Protein AF-A0A382YMZ3-F1 (afdb_monomer_lite)

Foldseek 3Di:
DPDLCPPDDLVNLLVQLVVLVVDPCPPVDRPDDDDPLALVNLLNQLLSLLVQLVVLVVQLPDPPDDPVSNVVSVVSNVVSVVSNVVSLVSNLVNVVVSCVPPDDDPPDDDDPDGPSVVSSVSSNVSVCCVPPVD

Radius of gyration: 17.06 Å; chains: 1; bounding box: 47×30×45 Å

InterPro domains:
  IPR025350 Protein of unknown function DUF4254 [PF14063] (41-132)

pLDDT: mean 95.49, std 4.99, range [65.06, 98.81]

Structure (mmCIF, N/CA/C/O backbone):
data_AF-A0A382YMZ3-F1
#
_entry.id   AF-A0A382YMZ3-F1
#
loop_
_atom_site.group_PDB
_atom_site.id
_atom_site.type_symbol
_atom_site.label_atom_id
_atom_site.label_alt_id
_atom_site.label_comp_id
_atom_site.label_asym_id
_atom_site.label_entity_id
_atom_site.label_seq_id
_atom_site.pdbx_PDB_ins_code
_atom_site.Cartn_x
_atom_site.Cartn_y
_atom_site.Cartn_z
_atom_site.occupancy
_atom_site.B_iso_or_equiv
_atom_site.auth_seq_id
_atom_site.auth_comp_id
_atom_site.auth_asym_id
_atom_site.auth_atom_id
_atom_site.pdbx_PDB_model_num
ATOM 1 N N . MET A 1 1 ? -25.518 6.917 16.857 1.00 65.06 1 MET A N 1
ATOM 2 C CA . MET A 1 1 ? -24.078 6.639 17.000 1.00 65.06 1 MET A CA 1
ATOM 3 C C . MET A 1 1 ? -23.412 7.394 15.872 1.00 65.06 1 MET A C 1
ATOM 5 O O . MET A 1 1 ? -23.912 7.294 14.759 1.00 65.06 1 MET A O 1
ATOM 9 N N . GLU A 1 2 ? -22.440 8.248 16.170 1.00 79.94 2 GLU A N 1
ATOM 10 C CA . GLU A 1 2 ? -21.684 8.943 15.125 1.00 79.94 2 GLU A CA 1
ATOM 11 C C . GLU A 1 2 ? -20.921 7.892 14.311 1.00 79.94 2 GLU A C 1
ATOM 13 O O . GLU A 1 2 ? -20.386 6.943 14.888 1.00 79.94 2 GLU A O 1
ATOM 18 N N . ASP A 1 3 ? -20.962 7.995 12.984 1.00 87.25 3 ASP A N 1
ATOM 19 C CA . ASP A 1 3 ? -20.250 7.067 12.111 1.00 87.25 3 ASP A CA 1
ATOM 20 C C . ASP A 1 3 ? -18.750 7.366 12.194 1.00 87.25 3 ASP A C 1
ATOM 22 O O . ASP A 1 3 ? -18.259 8.297 11.565 1.00 87.25 3 ASP A O 1
ATOM 26 N N . ILE A 1 4 ? -18.021 6.584 12.991 1.00 91.31 4 ILE A N 1
ATOM 27 C CA . ILE A 1 4 ? -16.573 6.738 13.207 1.00 91.31 4 ILE A CA 1
ATOM 28 C C . ILE A 1 4 ? -15.725 6.378 11.969 1.00 91.31 4 ILE A C 1
ATOM 30 O O . ILE A 1 4 ? -14.502 6.549 11.991 1.00 91.31 4 ILE A O 1
ATOM 34 N N . PHE A 1 5 ? -16.355 5.888 10.895 1.00 93.31 5 PHE A N 1
ATOM 35 C CA . PHE A 1 5 ? -15.721 5.524 9.626 1.00 93.31 5 PHE A CA 1
ATOM 36 C C . PHE A 1 5 ? -16.285 6.307 8.431 1.00 93.31 5 PHE A C 1
ATOM 38 O O . PHE A 1 5 ? -16.045 5.929 7.286 1.00 93.31 5 PHE A O 1
ATOM 45 N N . TYR A 1 6 ? -16.967 7.434 8.669 1.00 92.44 6 TYR A N 1
ATOM 46 C CA . TYR A 1 6 ? -17.570 8.252 7.610 1.00 92.44 6 TYR A CA 1
ATOM 47 C C . TYR A 1 6 ? -16.588 8.657 6.498 1.00 92.44 6 TYR A C 1
ATOM 49 O O . TYR A 1 6 ? -17.010 8.948 5.381 1.00 92.44 6 TYR A O 1
ATOM 57 N N . ASP A 1 7 ? -15.289 8.738 6.789 1.00 93.12 7 ASP A N 1
ATOM 58 C CA . ASP A 1 7 ? -14.212 9.144 5.887 1.00 93.12 7 ASP A CA 1
ATOM 59 C C . ASP A 1 7 ? -13.524 7.975 5.173 1.00 93.12 7 ASP A C 1
ATOM 61 O O . ASP A 1 7 ? -12.718 8.245 4.288 1.00 93.12 7 ASP A O 1
ATOM 65 N N . ILE A 1 8 ? -13.830 6.719 5.507 1.00 93.81 8 ILE A N 1
ATOM 66 C CA . ILE A 1 8 ? -13.182 5.537 4.933 1.00 93.81 8 ILE A CA 1
ATOM 67 C C . ILE A 1 8 ? -14.208 4.478 4.520 1.00 93.81 8 ILE A C 1
ATOM 69 O O . ILE A 1 8 ? -14.776 3.755 5.332 1.00 93.81 8 ILE A O 1
ATOM 73 N N . ASP A 1 9 ? -14.406 4.346 3.211 1.00 93.44 9 ASP A N 1
ATOM 74 C CA . ASP A 1 9 ? -15.229 3.294 2.625 1.00 93.44 9 ASP A CA 1
ATOM 75 C C . ASP A 1 9 ? -14.648 2.825 1.286 1.00 93.44 9 ASP A C 1
ATOM 77 O O . ASP A 1 9 ? -13.795 3.483 0.681 1.00 93.44 9 ASP A O 1
ATOM 81 N N . LYS A 1 10 ? -15.119 1.666 0.813 1.00 93.12 10 LYS A N 1
ATOM 82 C CA . LYS A 1 10 ? -14.597 1.017 -0.397 1.00 93.12 10 LYS A CA 1
ATOM 83 C C . LYS A 1 10 ? -14.639 1.912 -1.643 1.00 93.12 10 LYS A C 1
ATOM 85 O O . LYS A 1 10 ? -13.751 1.789 -2.485 1.00 93.12 10 LYS A O 1
ATOM 90 N N . ASN A 1 11 ? -15.644 2.782 -1.781 1.00 95.88 11 ASN A N 1
ATOM 91 C CA . ASN A 1 11 ? -15.795 3.633 -2.956 1.00 95.88 11 ASN A CA 1
ATOM 92 C C . ASN A 1 11 ? -14.746 4.740 -2.916 1.00 95.88 11 ASN A C 1
ATOM 94 O O . ASN A 1 11 ? -14.008 4.883 -3.880 1.00 95.88 11 ASN A O 1
ATOM 98 N N . LYS A 1 12 ? -14.586 5.428 -1.778 1.00 96.94 12 LYS A N 1
ATOM 99 C CA . LYS A 1 12 ? -13.562 6.477 -1.617 1.00 96.94 12 LYS A CA 1
ATOM 100 C C . LYS A 1 12 ? -12.151 5.961 -1.862 1.00 96.94 12 LYS A C 1
ATOM 102 O O . LYS A 1 12 ? -11.354 6.636 -2.502 1.00 96.94 12 LYS A O 1
ATOM 107 N N . ILE A 1 13 ? -11.845 4.766 -1.357 1.00 97.81 13 ILE A N 1
ATOM 108 C CA . ILE A 1 13 ? -10.534 4.135 -1.552 1.00 97.81 13 ILE A 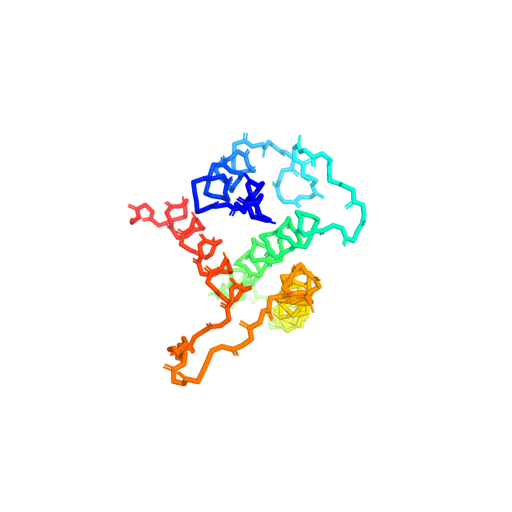CA 1
ATOM 109 C C . ILE A 1 13 ? -10.314 3.815 -3.033 1.00 97.81 13 ILE A C 1
ATOM 111 O O . ILE A 1 13 ? -9.273 4.155 -3.588 1.00 97.81 13 ILE A O 1
ATOM 115 N N . SER A 1 14 ? -11.308 3.211 -3.688 1.00 97.06 14 SER A N 1
ATOM 116 C CA . SER A 1 14 ? -11.211 2.862 -5.111 1.00 97.06 14 SER A CA 1
ATOM 117 C C . SER A 1 14 ? -11.112 4.111 -5.997 1.00 97.06 14 SER A C 1
ATOM 119 O O . SER A 1 14 ? -10.265 4.171 -6.880 1.00 97.06 14 SER A O 1
ATOM 121 N N . GLU A 1 15 ? -11.914 5.141 -5.717 1.00 96.94 15 GLU A N 1
ATOM 122 C CA . GLU A 1 15 ? -11.870 6.438 -6.402 1.00 96.94 15 GLU A CA 1
ATOM 123 C C . GLU A 1 15 ? -10.517 7.133 -6.224 1.00 96.94 15 GLU A C 1
ATOM 125 O O . GLU A 1 15 ? -10.000 7.727 -7.171 1.00 96.94 15 GLU A O 1
ATOM 130 N N . TYR A 1 16 ? -9.924 7.047 -5.030 1.00 97.81 16 TYR A N 1
ATOM 131 C CA . TYR A 1 16 ? -8.591 7.575 -4.774 1.00 97.81 16 TYR A CA 1
ATOM 132 C C . TYR A 1 16 ? -7.520 6.832 -5.585 1.00 97.81 16 TYR A C 1
ATOM 134 O O . TYR A 1 16 ? -6.712 7.490 -6.237 1.00 97.81 16 TYR A O 1
ATOM 142 N N . HIS A 1 17 ? -7.544 5.495 -5.626 1.00 97.94 17 HIS A N 1
ATOM 143 C CA . HIS A 1 17 ? -6.623 4.717 -6.467 1.00 97.94 17 HIS A CA 1
ATOM 144 C C . HIS A 1 17 ? -6.771 5.080 -7.957 1.00 97.94 17 HIS A C 1
ATOM 146 O O . HIS A 1 17 ? -5.785 5.369 -8.635 1.00 97.94 17 HIS A O 1
ATOM 152 N N . ASP A 1 18 ? -8.005 5.186 -8.457 1.00 96.94 18 ASP A N 1
ATOM 153 C CA . ASP A 1 18 ? -8.274 5.621 -9.832 1.00 96.94 18 ASP A CA 1
ATOM 154 C C . ASP A 1 18 ? -7.771 7.044 -10.104 1.00 96.94 18 ASP A C 1
ATOM 156 O O . ASP A 1 18 ? -7.312 7.358 -11.207 1.00 96.94 18 ASP A O 1
ATOM 160 N N . TYR A 1 19 ? -7.877 7.935 -9.117 1.00 97.00 19 TYR A N 1
ATOM 161 C CA . TYR A 1 19 ? -7.374 9.299 -9.220 1.00 97.00 19 TYR A CA 1
ATOM 162 C C . TYR A 1 19 ? -5.843 9.341 -9.242 1.00 97.00 19 TYR A C 1
ATOM 164 O O . TYR A 1 19 ? -5.267 10.064 -10.057 1.00 97.00 19 TYR A O 1
ATOM 172 N N . CYS A 1 20 ? -5.185 8.519 -8.422 1.00 97.81 20 CYS A N 1
ATOM 173 C CA . CYS A 1 20 ? -3.741 8.313 -8.457 1.00 97.81 20 CYS A CA 1
ATOM 174 C C . CYS A 1 20 ? -3.274 7.857 -9.842 1.00 97.81 20 CYS A C 1
ATOM 176 O O . CYS A 1 20 ? -2.412 8.505 -10.429 1.00 97.81 20 CYS A O 1
ATOM 178 N N . HIS A 1 21 ? -3.908 6.838 -10.424 1.00 96.38 21 HIS A N 1
ATOM 179 C CA . HIS A 1 21 ? -3.555 6.327 -11.754 1.00 96.38 21 HIS A CA 1
ATOM 180 C C . HIS A 1 21 ? -3.758 7.338 -12.897 1.00 96.38 21 HIS A C 1
ATOM 182 O O . HIS A 1 21 ? -3.114 7.231 -13.939 1.00 96.38 21 HIS A O 1
ATOM 188 N N . LYS A 1 22 ? -4.630 8.338 -12.722 1.00 96.12 22 LYS A N 1
ATOM 189 C CA . LYS A 1 22 ? -4.819 9.440 -13.687 1.00 96.12 22 LYS A CA 1
ATOM 190 C C . LYS A 1 22 ? -3.789 10.560 -13.529 1.00 96.12 22 LYS A C 1
ATOM 192 O O . LYS A 1 22 ? -3.688 11.414 -14.411 1.00 96.12 22 LYS A O 1
ATOM 197 N N . SER A 1 23 ? -3.058 10.596 -12.418 1.00 96.69 23 SER A N 1
ATOM 198 C CA . SER A 1 23 ? -2.057 11.623 -12.150 1.00 96.69 23 SER A CA 1
ATOM 199 C C . SER A 1 23 ? -0.733 11.294 -12.830 1.00 96.69 23 SER A C 1
ATOM 201 O O . SER A 1 23 ? -0.169 10.223 -12.634 1.00 96.69 23 SER A O 1
ATOM 203 N N . SER A 1 24 ? -0.159 12.261 -13.546 1.00 94.75 24 SER A N 1
ATOM 204 C CA . SER A 1 24 ? 1.166 12.112 -14.161 1.00 94.75 24 SER A CA 1
ATOM 205 C C . SER A 1 24 ? 2.318 12.083 -13.151 1.00 94.75 24 SER A C 1
ATOM 207 O O . SER A 1 24 ? 3.445 11.797 -13.534 1.00 94.75 24 SER A O 1
ATOM 209 N N . SER A 1 25 ? 2.070 12.454 -11.890 1.00 93.56 25 SER A N 1
ATOM 210 C CA . SER A 1 25 ? 3.081 12.436 -10.825 1.00 93.56 25 SER A CA 1
ATOM 211 C C . SER A 1 25 ? 3.074 11.148 -10.007 1.00 93.56 25 SER A C 1
ATOM 213 O O . SER A 1 25 ? 3.919 10.988 -9.130 1.00 93.56 25 SER A O 1
ATOM 215 N N . TRP A 1 26 ? 2.104 10.261 -10.225 1.00 96.38 26 TRP A N 1
ATOM 216 C CA . TRP A 1 26 ? 2.012 8.997 -9.505 1.00 96.38 26 TRP A CA 1
ATOM 217 C C . TRP A 1 26 ? 2.953 7.950 -10.132 1.00 96.38 26 TRP A C 1
ATOM 219 O O . TRP A 1 26 ? 3.070 7.927 -11.356 1.00 96.38 26 TRP A O 1
ATOM 229 N N . PRO A 1 27 ? 3.628 7.084 -9.346 1.00 95.12 27 PRO A N 1
ATOM 230 C CA . PRO A 1 27 ? 3.573 6.948 -7.888 1.00 95.12 27 PRO A CA 1
ATOM 231 C C . PRO A 1 27 ? 4.568 7.823 -7.116 1.00 95.12 27 PRO A C 1
ATOM 233 O O . PRO A 1 27 ? 4.627 7.712 -5.899 1.00 95.12 27 PRO A O 1
ATOM 236 N N . GLU A 1 28 ? 5.358 8.693 -7.749 1.00 93.75 28 GLU A N 1
ATOM 237 C CA . GLU A 1 28 ? 6.363 9.510 -7.039 1.00 93.75 28 GLU A CA 1
ATOM 238 C C . GLU A 1 28 ? 5.737 10.481 -6.027 1.00 93.75 28 GLU A C 1
ATOM 240 O O . GLU A 1 28 ? 6.257 10.675 -4.925 1.00 93.75 28 GLU A O 1
ATOM 245 N N . LYS A 1 29 ? 4.599 11.078 -6.390 1.00 92.75 29 LYS A N 1
ATOM 246 C CA . LYS A 1 29 ? 3.866 12.031 -5.565 1.00 92.75 29 LYS A CA 1
ATOM 247 C C . LYS A 1 29 ? 2.360 11.848 -5.713 1.00 92.75 29 LYS A C 1
ATOM 249 O O . LYS A 1 29 ? 1.819 11.897 -6.821 1.00 92.75 29 LYS A O 1
ATOM 254 N N . SER A 1 30 ? 1.697 11.734 -4.566 1.00 93.62 30 SER A N 1
ATOM 255 C CA . SER A 1 30 ? 0.241 11.697 -4.450 1.00 93.62 30 SER A CA 1
ATOM 256 C C . SER A 1 30 ? -0.416 12.972 -4.991 1.00 93.62 30 SER A C 1
ATOM 258 O O . SER A 1 30 ? 0.091 14.077 -4.756 1.00 93.62 30 SER A O 1
ATOM 260 N N . PRO A 1 31 ? -1.547 12.854 -5.710 1.00 92.25 31 PRO A N 1
ATOM 261 C CA . PRO A 1 31 ? -2.280 14.007 -6.224 1.00 92.25 31 PRO A CA 1
ATOM 262 C C . PRO A 1 31 ? -3.057 14.764 -5.131 1.00 92.25 31 PRO A C 1
ATOM 264 O O . PRO A 1 31 ? -3.563 15.857 -5.389 1.00 92.25 31 PRO A O 1
ATOM 267 N N . ILE A 1 32 ? -3.154 14.205 -3.919 1.00 93.06 32 ILE A N 1
ATOM 268 C CA . ILE A 1 32 ? -3.800 14.813 -2.751 1.00 93.06 32 ILE A CA 1
ATOM 269 C C . ILE A 1 32 ? -2.817 14.760 -1.582 1.00 93.06 32 ILE A C 1
ATOM 271 O O . ILE A 1 32 ? -2.109 13.780 -1.403 1.00 93.06 32 ILE A O 1
ATOM 275 N N . SER A 1 33 ? -2.762 15.819 -0.774 1.00 92.38 33 SER A N 1
ATOM 276 C CA . SER A 1 33 ? -1.979 15.795 0.463 1.00 92.38 33 SER A CA 1
ATOM 277 C C . SER A 1 33 ? -2.837 15.268 1.605 1.00 92.38 33 SER A C 1
ATOM 279 O O . SER A 1 33 ? -3.876 15.853 1.918 1.00 92.38 33 SER A O 1
ATOM 281 N N . HIS A 1 34 ? -2.368 14.223 2.277 1.00 95.25 34 HIS A N 1
ATOM 282 C CA . HIS A 1 34 ? -2.950 13.751 3.530 1.00 95.25 34 HIS A CA 1
ATOM 283 C C . HIS A 1 34 ? -2.125 14.225 4.727 1.00 95.25 34 HIS A C 1
ATOM 285 O O . HIS A 1 34 ? -0.928 14.485 4.610 1.00 95.25 34 HIS A O 1
ATOM 291 N N . ALA A 1 35 ? -2.775 14.370 5.884 1.00 96.75 35 ALA A N 1
ATOM 292 C CA . ALA A 1 35 ? -2.067 14.673 7.121 1.00 96.75 35 ALA A CA 1
ATOM 293 C C . ALA A 1 35 ? -1.128 13.510 7.469 1.00 96.75 35 ALA A C 1
ATOM 295 O O . ALA A 1 35 ? -1.526 12.345 7.381 1.00 96.75 35 ALA A O 1
ATOM 296 N N . GLU A 1 36 ? 0.101 13.827 7.865 1.00 96.06 36 GLU A N 1
ATOM 297 C CA . GLU A 1 36 ? 1.105 12.831 8.241 1.00 96.06 36 GLU A CA 1
ATOM 298 C C . GLU A 1 36 ? 0.568 11.897 9.338 1.00 96.06 36 GLU A C 1
ATOM 300 O O . GLU A 1 36 ? -0.140 12.333 10.248 1.00 96.06 36 GLU A O 1
ATOM 305 N N . ASN A 1 37 ? 0.861 10.598 9.223 1.00 96.44 37 ASN A N 1
ATOM 306 C CA . ASN A 1 37 ? 0.376 9.534 10.115 1.00 96.44 37 ASN A CA 1
ATOM 307 C C . ASN A 1 37 ? -1.155 9.368 10.222 1.00 96.44 37 ASN A C 1
ATOM 309 O O . ASN A 1 37 ? -1.625 8.573 11.042 1.00 96.44 37 ASN A O 1
ATOM 313 N N . SER A 1 38 ? -1.951 10.062 9.402 1.00 97.56 38 SER A N 1
ATOM 314 C CA . SER A 1 38 ? -3.384 9.770 9.277 1.00 97.56 38 SER A CA 1
ATOM 315 C C . SER A 1 38 ? -3.623 8.414 8.602 1.00 97.56 38 SER A C 1
ATOM 317 O O . SER A 1 38 ? -2.747 7.873 7.931 1.00 97.56 38 SER A O 1
ATOM 319 N N . ILE A 1 39 ? -4.838 7.872 8.723 1.00 98.06 39 ILE A N 1
ATOM 320 C CA . ILE A 1 39 ? -5.202 6.636 8.014 1.00 98.06 39 ILE A CA 1
ATOM 321 C C . ILE A 1 39 ? -5.021 6.779 6.496 1.00 98.06 39 ILE A C 1
ATOM 323 O O . ILE A 1 39 ? -4.459 5.899 5.859 1.00 98.06 39 ILE A O 1
ATOM 327 N N . TRP A 1 40 ? -5.404 7.927 5.930 1.00 98.06 40 TRP A N 1
ATOM 328 C CA . TRP A 1 40 ? -5.282 8.200 4.500 1.00 98.06 40 TRP A CA 1
ATOM 329 C C . TRP A 1 40 ? -3.832 8.340 4.041 1.00 98.06 40 TRP A C 1
ATOM 331 O O . TRP A 1 40 ? -3.509 7.925 2.934 1.00 98.06 40 TRP A O 1
ATOM 341 N N . TYR A 1 41 ? -2.944 8.836 4.905 1.00 98.12 41 TYR A N 1
ATOM 342 C CA . TYR A 1 41 ? -1.507 8.796 4.642 1.00 98.12 41 TYR A CA 1
ATOM 343 C C . TYR A 1 41 ? -1.009 7.352 4.490 1.00 98.12 41 TYR A C 1
ATOM 345 O O . TYR A 1 41 ? -0.271 7.052 3.558 1.00 98.12 41 TYR A O 1
ATOM 353 N N . TRP A 1 42 ? -1.449 6.432 5.350 1.00 98.62 42 TRP A N 1
ATOM 354 C CA . TRP A 1 42 ? -1.034 5.031 5.250 1.00 98.62 42 TRP A CA 1
ATOM 355 C C . TRP A 1 42 ? -1.697 4.274 4.093 1.00 98.62 42 TRP A C 1
ATOM 357 O O . TRP A 1 42 ? -1.044 3.430 3.485 1.00 98.62 42 TRP A O 1
ATOM 367 N N . ILE A 1 43 ? -2.935 4.616 3.721 1.00 98.62 43 ILE A N 1
ATOM 368 C CA . ILE A 1 43 ? -3.585 4.107 2.497 1.00 98.62 43 ILE A CA 1
ATOM 369 C C . ILE A 1 43 ? -2.810 4.561 1.254 1.00 98.62 43 ILE A C 1
ATOM 371 O O . ILE A 1 43 ? -2.496 3.740 0.394 1.00 98.62 43 ILE A O 1
ATOM 375 N N . GLU A 1 44 ? -2.433 5.843 1.187 1.00 98.44 44 GLU A N 1
ATOM 376 C CA . GLU A 1 44 ? -1.561 6.375 0.135 1.00 98.44 44 GLU A CA 1
ATOM 377 C C . GLU A 1 44 ? -0.251 5.586 0.056 1.00 98.44 44 GLU A C 1
ATOM 379 O O . GLU A 1 44 ? 0.133 5.137 -1.023 1.00 98.44 44 GLU A O 1
ATOM 384 N N . LYS A 1 45 ? 0.426 5.383 1.193 1.00 98.62 45 LYS A N 1
ATOM 385 C CA . LYS A 1 45 ? 1.689 4.638 1.243 1.00 98.62 45 LYS A CA 1
ATOM 386 C C . LYS A 1 45 ? 1.530 3.187 0.815 1.00 98.62 45 LYS A C 1
ATOM 388 O O . LYS A 1 45 ? 2.315 2.722 -0.007 1.00 98.62 45 LYS A O 1
ATOM 393 N N . ASN A 1 46 ? 0.494 2.498 1.283 1.00 98.81 46 ASN A N 1
ATOM 394 C CA . ASN A 1 46 ? 0.195 1.141 0.840 1.00 98.81 46 ASN A CA 1
ATOM 395 C C . ASN A 1 46 ? 0.016 1.069 -0.687 1.00 98.81 46 ASN A C 1
ATOM 397 O O . ASN A 1 46 ? 0.602 0.199 -1.335 1.00 98.81 46 ASN A O 1
ATOM 401 N N . HIS A 1 47 ? -0.748 1.994 -1.273 1.00 98.69 47 HIS A N 1
ATOM 402 C CA . HIS A 1 47 ? -0.967 2.013 -2.716 1.00 98.69 47 HIS A CA 1
ATOM 403 C C . HIS A 1 47 ? 0.315 2.366 -3.489 1.00 98.69 47 HIS A C 1
ATOM 405 O O . HIS A 1 47 ? 0.649 1.704 -4.472 1.00 98.69 47 HIS A O 1
ATOM 411 N N . GLN A 1 48 ? 1.091 3.339 -3.002 1.00 98.56 48 GLN A N 1
ATOM 412 C CA . GLN A 1 48 ? 2.388 3.729 -3.564 1.00 98.56 48 GLN A CA 1
ATOM 413 C C . GLN A 1 48 ? 3.367 2.546 -3.593 1.00 98.56 48 GLN A C 1
ATOM 415 O O . GLN A 1 48 ? 3.956 2.260 -4.638 1.00 98.56 48 GLN A O 1
ATOM 420 N N . TYR A 1 49 ? 3.510 1.820 -2.479 1.00 98.75 49 TYR A N 1
ATOM 421 C CA . TYR A 1 49 ? 4.406 0.665 -2.400 1.00 98.75 49 TYR A CA 1
ATOM 422 C C . TYR A 1 49 ? 3.930 -0.504 -3.255 1.00 98.75 49 TYR A C 1
ATOM 424 O O . TYR A 1 49 ? 4.765 -1.192 -3.831 1.00 98.75 49 TYR A O 1
ATOM 432 N N . ASN A 1 50 ? 2.618 -0.706 -3.403 1.00 98.75 50 ASN A N 1
ATOM 433 C CA . ASN A 1 50 ? 2.084 -1.688 -4.346 1.00 98.75 50 ASN A CA 1
ATOM 434 C C . ASN A 1 50 ? 2.459 -1.352 -5.802 1.00 98.75 50 ASN A C 1
ATOM 436 O O . ASN A 1 50 ? 2.870 -2.249 -6.534 1.00 98.75 50 ASN A O 1
ATOM 440 N N . CYS A 1 51 ? 2.385 -0.079 -6.211 1.00 98.38 51 CYS A N 1
ATOM 441 C CA . CYS A 1 51 ? 2.806 0.345 -7.554 1.00 98.38 51 CYS A CA 1
ATOM 442 C C . CYS A 1 51 ? 4.305 0.085 -7.774 1.00 98.38 51 CYS A C 1
ATOM 444 O O . CYS A 1 51 ? 4.707 -0.522 -8.760 1.00 98.38 51 CYS A O 1
ATOM 446 N N . GLN A 1 52 ? 5.136 0.497 -6.813 1.00 98.50 52 GLN A N 1
ATOM 447 C CA . GLN A 1 52 ? 6.589 0.317 -6.888 1.00 98.50 52 GLN A CA 1
ATOM 448 C C . GLN A 1 52 ? 6.996 -1.159 -6.866 1.00 98.50 52 GLN A C 1
ATOM 450 O O . GLN A 1 52 ? 7.923 -1.561 -7.566 1.00 98.50 52 GLN A O 1
ATOM 455 N N . LEU A 1 53 ? 6.303 -1.973 -6.070 1.00 98.56 53 LEU A N 1
ATOM 456 C CA . LEU A 1 53 ? 6.486 -3.417 -6.044 1.00 98.56 53 LEU A C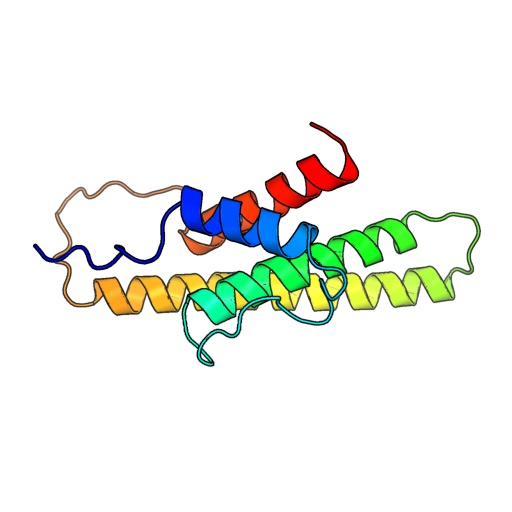A 1
ATOM 457 C C . LEU A 1 53 ? 6.162 -4.030 -7.410 1.00 98.56 53 LEU A C 1
ATOM 459 O O . LEU A 1 53 ? 6.966 -4.810 -7.913 1.00 98.56 53 LEU A O 1
ATOM 463 N N . TRP A 1 54 ? 5.034 -3.649 -8.019 1.00 97.94 54 TRP A N 1
ATOM 464 C CA . TRP A 1 54 ? 4.646 -4.116 -9.351 1.00 97.94 54 TRP A CA 1
ATOM 465 C C . TRP A 1 54 ? 5.725 -3.802 -10.396 1.00 97.94 54 TRP A C 1
ATOM 467 O O . TRP A 1 54 ? 6.168 -4.701 -11.112 1.00 97.94 54 TRP A O 1
ATOM 477 N N . ASP A 1 55 ? 6.207 -2.556 -10.431 1.00 97.38 55 ASP A N 1
ATOM 478 C CA . ASP A 1 55 ? 7.250 -2.120 -11.365 1.00 97.38 55 ASP A CA 1
ATOM 479 C C . ASP A 1 55 ? 8.554 -2.914 -11.199 1.00 97.38 55 ASP A C 1
ATOM 481 O O . ASP A 1 55 ? 9.202 -3.285 -12.181 1.00 97.38 55 ASP A O 1
ATOM 485 N N . GLU A 1 56 ? 8.979 -3.172 -9.960 1.00 98.38 56 GLU A N 1
ATOM 486 C CA . GLU A 1 56 ? 10.197 -3.944 -9.700 1.00 98.38 56 GLU A CA 1
ATOM 487 C C . GLU A 1 56 ? 10.027 -5.429 -10.034 1.00 98.38 56 GLU A C 1
ATOM 489 O O . GLU A 1 56 ? 10.970 -6.051 -10.527 1.00 98.38 56 GLU A O 1
ATOM 494 N N . GLU A 1 57 ? 8.838 -5.997 -9.826 1.00 97.88 57 GLU A N 1
ATOM 495 C CA . GLU A 1 57 ? 8.529 -7.352 -10.279 1.00 97.88 57 GLU A CA 1
ATOM 496 C C . GLU A 1 57 ? 8.546 -7.466 -11.807 1.00 97.88 57 GLU A C 1
ATOM 498 O O . GLU A 1 57 ? 9.094 -8.436 -12.332 1.00 97.88 57 GLU A O 1
ATOM 503 N N . ASP A 1 58 ? 8.010 -6.481 -12.534 1.00 96.94 58 ASP A N 1
ATOM 504 C CA . ASP A 1 58 ? 8.067 -6.457 -14.000 1.00 96.94 58 ASP A CA 1
ATOM 505 C C . ASP A 1 58 ? 9.508 -6.354 -14.510 1.00 96.94 58 ASP A C 1
ATOM 507 O O . ASP A 1 58 ? 9.893 -7.082 -15.430 1.00 96.94 58 ASP A O 1
ATOM 511 N N . LYS A 1 59 ? 10.351 -5.534 -13.868 1.00 97.94 59 LYS A N 1
ATOM 512 C CA . LYS A 1 59 ? 11.791 -5.484 -14.174 1.00 97.94 59 LYS A CA 1
ATOM 513 C C . LYS A 1 59 ? 12.475 -6.827 -13.910 1.00 97.94 59 LYS A C 1
ATOM 515 O O . LYS A 1 59 ? 13.239 -7.284 -14.754 1.00 97.94 59 LYS A O 1
ATOM 520 N N . ALA A 1 60 ? 12.158 -7.490 -12.796 1.00 97.62 60 ALA A N 1
ATOM 521 C CA . ALA A 1 60 ? 12.743 -8.781 -12.427 1.00 97.62 60 ALA A CA 1
ATOM 522 C C . ALA A 1 60 ? 12.296 -9.958 -13.319 1.00 97.62 60 ALA A C 1
ATOM 524 O O . ALA A 1 60 ? 12.931 -11.011 -13.300 1.00 97.62 60 ALA A O 1
ATOM 525 N N . ARG A 1 61 ? 11.213 -9.815 -14.097 1.00 96.75 61 ARG A N 1
ATOM 526 C CA . ARG A 1 61 ? 10.753 -10.829 -15.070 1.00 96.75 61 ARG A CA 1
ATOM 527 C C . ARG A 1 61 ? 11.512 -10.779 -16.399 1.00 96.75 61 ARG A C 1
ATOM 529 O O . ARG A 1 61 ? 11.347 -11.682 -17.221 1.00 96.75 61 ARG A O 1
ATOM 536 N N . ARG A 1 62 ? 12.308 -9.733 -16.638 1.00 97.38 62 ARG A N 1
ATOM 537 C CA . ARG A 1 62 ? 13.096 -9.582 -17.865 1.00 97.38 62 ARG A CA 1
ATOM 538 C C . ARG A 1 62 ? 14.195 -10.639 -17.949 1.00 97.38 62 ARG A C 1
ATOM 540 O O . ARG A 1 62 ? 14.811 -10.992 -16.952 1.00 97.38 62 ARG A O 1
ATOM 547 N N . ILE A 1 63 ? 14.445 -11.120 -19.164 1.00 96.50 63 ILE A N 1
ATOM 548 C CA . ILE A 1 63 ? 15.483 -12.124 -19.469 1.00 96.50 63 ILE A CA 1
ATOM 549 C C . ILE A 1 63 ? 16.623 -11.550 -20.319 1.00 96.50 63 ILE A C 1
ATOM 551 O O . ILE A 1 63 ? 17.552 -12.263 -20.682 1.00 96.50 63 ILE A O 1
ATOM 555 N N . ASP A 1 64 ? 16.515 -10.276 -20.687 1.00 97.50 64 ASP A N 1
ATOM 556 C CA . ASP A 1 64 ? 17.415 -9.541 -21.574 1.00 97.50 64 ASP A CA 1
ATOM 557 C C . ASP A 1 64 ? 18.296 -8.536 -20.807 1.00 97.50 64 ASP A C 1
ATOM 559 O O . ASP A 1 64 ? 18.754 -7.547 -21.377 1.00 97.50 64 ASP A O 1
ATOM 563 N N . VAL A 1 65 ? 18.496 -8.769 -19.508 1.00 96.75 65 VAL A N 1
ATOM 564 C CA . VAL A 1 65 ? 19.264 -7.921 -18.582 1.00 96.75 65 VAL A CA 1
ATOM 565 C C . VAL A 1 65 ? 20.296 -8.747 -17.824 1.00 96.75 65 VAL A C 1
ATOM 567 O O . VAL A 1 65 ? 20.211 -9.975 -17.796 1.00 96.75 65 VAL A O 1
ATOM 570 N N . ASP A 1 66 ? 21.257 -8.075 -17.196 1.00 97.88 66 ASP A N 1
ATOM 571 C CA . ASP A 1 66 ? 22.297 -8.743 -16.422 1.00 97.88 66 ASP A CA 1
ATOM 572 C C . ASP A 1 66 ? 21.748 -9.295 -15.094 1.00 97.88 66 ASP A C 1
ATOM 574 O O . ASP A 1 66 ? 20.883 -8.696 -14.449 1.00 97.88 66 ASP A O 1
ATOM 578 N N . ASP A 1 67 ? 22.325 -10.399 -14.611 1.00 97.56 67 ASP A N 1
ATOM 579 C CA . ASP A 1 67 ? 21.969 -11.003 -13.315 1.00 97.56 67 ASP A CA 1
ATOM 580 C C . ASP A 1 67 ? 22.079 -10.004 -12.145 1.00 97.56 67 ASP A C 1
ATOM 582 O O . ASP A 1 67 ? 21.349 -10.096 -11.152 1.00 97.56 67 ASP A O 1
ATOM 586 N N . SER A 1 68 ? 22.989 -9.028 -12.248 1.00 97.88 68 SER A N 1
ATOM 587 C CA . SER A 1 68 ? 23.139 -7.965 -11.252 1.00 97.88 68 SER A CA 1
ATOM 588 C C . SER A 1 68 ? 21.923 -7.046 -11.172 1.00 97.88 68 SER A C 1
ATOM 590 O O . SER A 1 68 ? 21.589 -6.597 -10.072 1.00 97.88 68 SER A O 1
ATOM 592 N N . ASP A 1 69 ? 21.250 -6.795 -12.297 1.00 98.00 69 ASP A N 1
ATOM 593 C CA . ASP A 1 69 ? 20.028 -5.992 -12.330 1.00 98.00 69 ASP A CA 1
ATOM 594 C C . ASP A 1 69 ? 18.893 -6.753 -11.643 1.00 98.00 69 ASP A C 1
ATOM 596 O O . ASP A 1 69 ? 18.248 -6.217 -10.742 1.00 98.00 69 ASP A O 1
ATOM 600 N N . ILE A 1 70 ? 18.746 -8.048 -11.945 1.00 98.19 70 ILE A N 1
ATOM 601 C CA . ILE A 1 70 ? 17.762 -8.9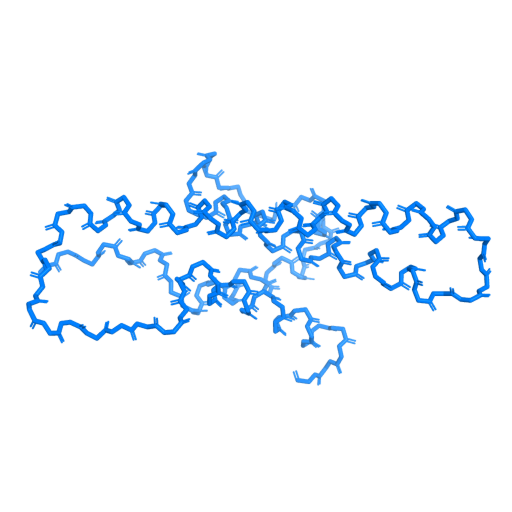23 -11.289 1.00 98.19 70 ILE A CA 1
ATOM 602 C C . ILE A 1 70 ? 17.986 -8.974 -9.773 1.00 98.19 70 ILE A C 1
ATOM 604 O O . ILE A 1 70 ? 17.037 -8.870 -8.990 1.00 98.19 70 ILE A O 1
ATOM 608 N N . ALA A 1 71 ? 19.241 -9.078 -9.326 1.00 98.25 71 ALA A N 1
ATOM 609 C CA . ALA A 1 71 ? 19.574 -9.050 -7.904 1.00 98.25 71 ALA A CA 1
ATOM 610 C C . ALA A 1 71 ? 19.209 -7.709 -7.240 1.00 98.25 71 ALA A C 1
ATOM 612 O O . ALA A 1 71 ? 18.749 -7.693 -6.092 1.00 98.25 71 ALA A O 1
ATOM 613 N N . LEU A 1 72 ? 19.390 -6.584 -7.940 1.00 98.38 72 LEU A N 1
ATOM 614 C CA . LEU A 1 72 ? 18.979 -5.266 -7.458 1.00 98.38 72 LEU A CA 1
ATOM 615 C C . LEU A 1 72 ? 17.451 -5.159 -7.365 1.00 98.38 72 LEU A C 1
ATOM 617 O O . LEU A 1 72 ? 16.943 -4.752 -6.317 1.00 98.38 72 LEU A O 1
ATOM 621 N N . ASN A 1 73 ? 16.725 -5.580 -8.405 1.00 98.38 73 ASN A N 1
ATOM 622 C CA . ASN A 1 73 ? 15.263 -5.598 -8.391 1.00 98.38 73 ASN A CA 1
ATOM 623 C C . ASN A 1 73 ? 14.738 -6.467 -7.249 1.00 98.38 73 ASN A C 1
ATOM 625 O O . ASN A 1 73 ? 13.844 -6.045 -6.523 1.00 98.38 73 ASN A O 1
ATOM 629 N N . LYS A 1 74 ? 15.347 -7.633 -6.995 1.00 98.38 74 LYS A N 1
ATOM 630 C CA . LYS A 1 74 ? 14.935 -8.501 -5.887 1.00 98.38 74 LYS A CA 1
ATOM 631 C C . LYS A 1 74 ? 15.075 -7.826 -4.520 1.00 98.38 74 LYS A C 1
ATOM 633 O O . LYS A 1 74 ? 14.164 -7.917 -3.702 1.00 98.38 74 LYS A O 1
ATOM 638 N N . ARG A 1 75 ? 16.161 -7.083 -4.286 1.00 98.62 75 ARG A N 1
ATOM 639 C CA . ARG A 1 75 ? 16.329 -6.296 -3.050 1.00 98.62 75 ARG A CA 1
ATOM 640 C C . ARG A 1 75 ? 15.282 -5.190 -2.925 1.00 98.62 75 ARG A C 1
ATOM 642 O O . ARG A 1 75 ? 14.796 -4.936 -1.825 1.00 98.62 75 ARG A O 1
ATOM 649 N N . ASN A 1 76 ? 14.926 -4.541 -4.033 1.00 98.62 76 ASN A N 1
ATOM 650 C CA . ASN A 1 76 ? 13.862 -3.539 -4.034 1.00 98.62 76 ASN A CA 1
ATOM 651 C C . ASN A 1 76 ? 12.487 -4.172 -3.772 1.00 98.62 76 ASN A C 1
ATOM 653 O O . ASN A 1 76 ? 11.738 -3.625 -2.971 1.00 98.62 76 ASN A O 1
ATOM 657 N N . ILE A 1 77 ? 12.185 -5.326 -4.377 1.00 98.75 77 ILE A N 1
ATOM 658 C CA . ILE A 1 77 ? 10.964 -6.112 -4.132 1.00 98.75 77 ILE A CA 1
ATOM 659 C C . ILE A 1 77 ? 10.836 -6.438 -2.647 1.00 98.75 77 ILE A C 1
ATOM 661 O O . ILE A 1 77 ? 9.786 -6.200 -2.058 1.00 98.75 77 ILE A O 1
ATOM 665 N N . ASP A 1 78 ? 11.901 -6.948 -2.025 1.00 98.69 78 ASP A N 1
ATOM 666 C CA . ASP A 1 78 ? 11.878 -7.298 -0.603 1.00 98.69 78 ASP A CA 1
ATOM 667 C C . ASP A 1 78 ? 11.634 -6.053 0.267 1.00 98.69 78 ASP A C 1
ATOM 669 O O . ASP A 1 78 ? 10.809 -6.086 1.181 1.00 98.69 78 ASP A O 1
ATOM 673 N N . ARG A 1 79 ? 12.270 -4.921 -0.069 1.00 98.69 79 ARG A N 1
ATOM 674 C CA . ARG A 1 79 ? 12.040 -3.639 0.613 1.00 98.69 79 ARG A CA 1
ATOM 675 C C . ARG A 1 79 ? 10.594 -3.161 0.465 1.00 98.69 79 ARG A C 1
ATOM 677 O O . ARG A 1 79 ? 9.968 -2.833 1.466 1.00 98.69 79 ARG A O 1
ATOM 684 N N . PHE A 1 80 ? 10.060 -3.100 -0.753 1.00 98.69 80 PHE A N 1
ATOM 685 C CA . PHE A 1 80 ? 8.707 -2.588 -0.990 1.00 98.69 80 PHE A CA 1
ATOM 686 C C . PHE A 1 80 ? 7.627 -3.517 -0.433 1.00 98.69 80 PHE A C 1
ATOM 688 O O . PHE A 1 80 ? 6.624 -3.026 0.076 1.00 98.69 80 PHE A O 1
ATOM 695 N N . ASN A 1 81 ? 7.856 -4.835 -0.423 1.00 98.62 81 ASN A N 1
ATOM 696 C CA . ASN A 1 81 ? 6.981 -5.774 0.280 1.00 98.62 81 ASN A CA 1
ATOM 697 C C . ASN A 1 81 ? 6.936 -5.503 1.786 1.00 98.62 81 ASN A C 1
ATOM 699 O O . ASN A 1 81 ? 5.849 -5.506 2.359 1.00 98.62 81 ASN A O 1
ATOM 703 N N . GLN A 1 82 ? 8.082 -5.233 2.419 1.00 98.75 82 GLN A N 1
ATOM 704 C CA . GLN A 1 82 ? 8.102 -4.874 3.837 1.00 98.75 82 GLN A CA 1
ATOM 705 C C . GLN A 1 82 ? 7.354 -3.560 4.082 1.00 98.75 82 GLN A C 1
ATOM 707 O O . GLN A 1 82 ? 6.452 -3.515 4.905 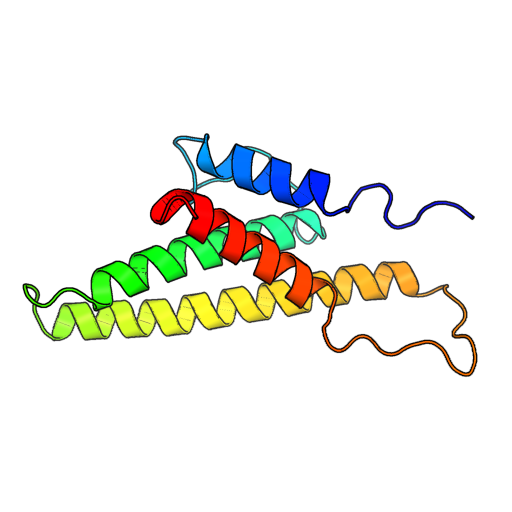1.00 98.75 82 GLN A O 1
ATOM 712 N N . MET A 1 83 ? 7.639 -2.516 3.300 1.00 98.81 83 MET A N 1
ATOM 713 C CA . MET A 1 83 ? 6.983 -1.210 3.456 1.00 98.81 83 MET A CA 1
ATOM 714 C C . MET A 1 83 ? 5.462 -1.281 3.224 1.00 98.81 83 MET A C 1
ATOM 716 O O . MET A 1 83 ? 4.690 -0.572 3.875 1.00 98.81 83 MET A O 1
ATOM 720 N N . ARG A 1 84 ? 5.015 -2.156 2.314 1.00 98.75 84 ARG A N 1
ATOM 721 C CA . ARG A 1 84 ? 3.598 -2.477 2.104 1.00 98.75 84 ARG A CA 1
ATOM 722 C C . ARG A 1 84 ? 2.987 -3.121 3.349 1.00 98.75 84 ARG A C 1
ATOM 724 O O . ARG A 1 84 ? 1.918 -2.678 3.762 1.00 98.75 84 ARG A O 1
ATOM 731 N N . ALA A 1 85 ? 3.650 -4.119 3.938 1.00 98.69 85 ALA A N 1
ATOM 732 C CA . ALA A 1 85 ? 3.199 -4.770 5.169 1.00 98.69 85 ALA A CA 1
ATOM 733 C C . ALA A 1 85 ? 3.135 -3.780 6.344 1.00 98.69 85 ALA A C 1
ATOM 735 O O . ALA A 1 85 ? 2.095 -3.677 6.988 1.00 98.69 85 ALA A O 1
ATOM 736 N N . ASP A 1 86 ? 4.172 -2.962 6.530 1.00 98.81 86 ASP A N 1
ATOM 737 C CA . ASP A 1 86 ? 4.214 -1.921 7.567 1.00 98.81 86 ASP A CA 1
ATOM 738 C C . ASP A 1 86 ? 3.051 -0.920 7.410 1.00 98.81 86 ASP A C 1
ATOM 740 O O . ASP A 1 86 ? 2.464 -0.443 8.384 1.00 98.81 86 ASP A O 1
ATOM 744 N N . SER A 1 87 ? 2.677 -0.611 6.162 1.00 98.81 87 SER A N 1
ATOM 745 C CA . SER A 1 87 ? 1.536 0.264 5.870 1.00 98.81 87 SER A CA 1
ATOM 746 C C . SER A 1 87 ? 0.199 -0.407 6.196 1.00 98.81 87 SER A C 1
ATOM 748 O O . SER A 1 87 ? -0.698 0.265 6.696 1.00 98.81 87 SER A O 1
ATOM 750 N N . ILE A 1 88 ? 0.058 -1.715 5.944 1.00 98.81 88 ILE A N 1
ATOM 751 C CA . ILE A 1 88 ? -1.130 -2.495 6.335 1.00 98.81 88 ILE A CA 1
ATOM 752 C C . ILE A 1 88 ? -1.294 -2.467 7.856 1.00 98.81 88 ILE A C 1
ATOM 754 O O . ILE A 1 88 ? -2.372 -2.122 8.339 1.00 98.81 88 ILE A O 1
ATOM 758 N N . GLU A 1 89 ? -0.221 -2.753 8.597 1.00 98.69 89 GLU A N 1
ATOM 759 C CA . GLU A 1 89 ? -0.219 -2.721 10.064 1.00 98.69 89 GLU A CA 1
ATOM 760 C C . GLU A 1 89 ? -0.590 -1.330 10.587 1.00 98.69 89 GLU A C 1
ATOM 762 O O . GLU A 1 89 ? -1.468 -1.196 11.438 1.00 98.69 89 GLU A O 1
ATOM 767 N N . SER A 1 90 ? -0.019 -0.275 10.001 1.00 98.75 90 SER A N 1
ATOM 768 C CA . SER A 1 90 ? -0.339 1.106 10.375 1.00 98.75 90 SER A CA 1
ATOM 769 C C . SER A 1 90 ? -1.809 1.465 10.115 1.00 98.75 90 SER A C 1
ATOM 771 O O . SER A 1 90 ? -2.424 2.166 10.918 1.00 98.75 90 SER A O 1
ATOM 773 N N . ILE A 1 91 ? -2.406 0.995 9.012 1.00 98.62 91 ILE A N 1
ATOM 774 C CA . ILE A 1 91 ? -3.843 1.180 8.742 1.00 98.62 91 ILE A CA 1
ATOM 775 C C . ILE A 1 91 ? -4.677 0.472 9.814 1.00 98.62 91 ILE A C 1
ATOM 777 O O . ILE A 1 91 ? -5.611 1.073 10.351 1.00 98.62 91 ILE A O 1
ATOM 781 N N . ASP A 1 92 ? -4.333 -0.774 10.144 1.00 98.12 92 ASP A N 1
ATOM 782 C CA . ASP A 1 92 ? -5.029 -1.553 11.168 1.00 98.12 92 ASP A CA 1
ATOM 783 C C . ASP A 1 92 ? -4.944 -0.885 12.546 1.00 98.12 92 ASP A C 1
ATOM 785 O O . ASP A 1 92 ? -5.965 -0.763 13.225 1.00 98.12 92 ASP A O 1
ATOM 789 N N . GLU A 1 93 ? -3.783 -0.350 12.929 1.00 98.12 93 GLU A N 1
ATOM 790 C CA . GLU A 1 93 ? -3.625 0.440 14.155 1.00 98.12 93 GLU A CA 1
ATOM 791 C C . GLU A 1 93 ? -4.537 1.673 14.167 1.00 98.12 93 GLU A C 1
ATOM 793 O O . GLU A 1 93 ? -5.238 1.912 15.151 1.00 98.12 93 GLU A O 1
ATOM 798 N N . LYS A 1 94 ? -4.613 2.437 13.065 1.00 97.81 94 LYS A N 1
ATOM 799 C CA . LYS A 1 94 ? -5.510 3.609 12.992 1.00 97.81 94 LYS A CA 1
ATOM 800 C C . LYS A 1 94 ? -6.986 3.231 13.072 1.00 97.81 94 LYS A C 1
ATOM 802 O O . LYS A 1 94 ? -7.792 4.026 13.560 1.00 97.81 94 LYS A O 1
ATOM 807 N N . ILE A 1 95 ? -7.360 2.048 12.592 1.00 96.06 95 ILE A N 1
ATOM 808 C CA . ILE A 1 95 ? -8.725 1.528 12.715 1.00 96.06 95 ILE A CA 1
ATOM 809 C C . ILE A 1 95 ? -8.994 1.084 14.155 1.00 96.06 95 ILE A C 1
ATOM 811 O O . ILE A 1 95 ? -10.039 1.432 14.706 1.00 96.06 95 ILE A O 1
ATOM 815 N N . LEU A 1 96 ? -8.049 0.392 14.795 1.00 94.94 96 LEU A N 1
ATOM 816 C CA . LEU A 1 96 ? -8.144 -0.000 16.202 1.00 94.94 96 LEU A CA 1
ATOM 817 C C . LEU A 1 96 ? -8.257 1.215 17.133 1.00 94.94 96 LEU A C 1
ATOM 819 O O . LEU A 1 96 ? -9.100 1.207 18.030 1.00 94.94 96 LEU A O 1
ATOM 823 N N . ASP A 1 97 ? -7.501 2.285 16.873 1.00 95.50 97 ASP A N 1
ATOM 824 C CA . ASP A 1 97 ? -7.579 3.548 17.621 1.00 95.50 97 ASP A CA 1
ATOM 825 C C . ASP A 1 97 ? -9.019 4.106 17.633 1.00 95.50 97 ASP A C 1
ATOM 827 O O . ASP A 1 97 ? -9.539 4.517 18.678 1.00 95.50 97 ASP A O 1
ATOM 831 N N . ARG A 1 98 ? -9.711 4.068 16.483 1.00 94.94 98 ARG A N 1
ATOM 832 C CA . ARG A 1 98 ? -11.113 4.516 16.349 1.00 94.94 98 ARG A CA 1
ATOM 833 C C . ARG A 1 98 ? -12.095 3.611 17.088 1.00 94.94 98 ARG A C 1
ATOM 835 O O . ARG A 1 98 ? -13.121 4.083 17.574 1.00 94.94 98 ARG A O 1
ATOM 842 N N . LEU A 1 99 ? -11.776 2.324 17.195 1.00 92.94 99 LEU A N 1
ATOM 843 C CA . LEU A 1 99 ? -12.588 1.322 17.885 1.00 92.94 99 LEU A CA 1
ATOM 844 C C . LEU A 1 99 ? -12.367 1.297 19.405 1.00 92.94 99 LEU A C 1
ATOM 846 O O . LEU A 1 99 ? -13.052 0.546 20.092 1.00 92.94 99 LEU A O 1
ATOM 850 N N . SER A 1 100 ? -11.475 2.128 19.953 1.00 92.75 100 SER A N 1
ATOM 851 C CA . SER A 1 100 ? -11.098 2.134 21.379 1.00 92.75 100 SER A CA 1
ATOM 852 C C . SER A 1 100 ? -12.266 2.220 22.375 1.00 92.75 100 SER A C 1
ATOM 854 O O . SER A 1 100 ? -12.160 1.703 23.485 1.00 92.75 100 SER A O 1
ATOM 856 N N . ASN A 1 101 ? -13.389 2.834 21.986 1.00 91.00 101 ASN A N 1
ATOM 857 C CA . ASN A 1 101 ? -14.590 2.970 22.822 1.00 91.00 101 ASN A CA 1
ATOM 858 C C . ASN A 1 101 ? -15.740 2.032 22.413 1.00 91.00 101 ASN A C 1
ATOM 860 O O . ASN A 1 101 ? -16.839 2.120 22.967 1.00 91.00 101 ASN A O 1
ATOM 864 N N . VAL A 1 102 ? -15.523 1.155 21.430 1.00 91.31 102 VAL A N 1
ATOM 865 C CA . VAL A 1 102 ? -16.526 0.182 20.994 1.00 91.31 102 VAL A CA 1
ATOM 866 C C . VAL A 1 102 ? -16.571 -0.965 21.994 1.00 91.31 102 VAL A C 1
ATOM 868 O O . VAL A 1 102 ? -15.571 -1.623 22.277 1.00 91.31 102 VAL A O 1
ATOM 871 N N . LYS A 1 103 ? -17.762 -1.220 22.538 1.00 90.31 103 LYS A N 1
ATOM 872 C CA . LYS A 1 103 ? -17.986 -2.354 23.429 1.00 90.31 103 LYS A CA 1
ATOM 873 C C . LYS A 1 103 ? -17.960 -3.649 22.617 1.00 90.31 103 LYS A C 1
ATOM 875 O O . LYS A 1 103 ? -18.720 -3.801 21.665 1.00 90.31 103 LYS A O 1
ATOM 880 N N . ILE A 1 104 ? -17.098 -4.577 23.019 1.00 89.25 104 ILE A N 1
ATOM 881 C CA . ILE A 1 104 ? -17.031 -5.915 22.431 1.00 89.25 104 ILE A CA 1
ATOM 882 C C . ILE A 1 104 ? -18.277 -6.694 22.865 1.00 89.25 104 ILE A C 1
ATOM 884 O O . ILE A 1 104 ? -18.562 -6.802 24.059 1.00 89.25 104 ILE A O 1
ATOM 888 N N . GLU A 1 105 ? -19.008 -7.229 21.892 1.00 90.81 105 GLU A N 1
ATOM 889 C CA . GLU A 1 105 ? -20.159 -8.101 22.125 1.00 90.81 105 GLU A CA 1
ATOM 890 C C . GLU A 1 105 ? -19.722 -9.570 22.160 1.00 90.81 105 GLU A C 1
ATOM 892 O O . GLU A 1 105 ? -18.864 -10.011 21.388 1.00 90.81 105 GLU A O 1
ATOM 897 N N . GLU A 1 106 ? -20.322 -10.344 23.062 1.00 92.06 106 GLU A N 1
ATOM 898 C CA . GLU A 1 106 ? -20.066 -11.779 23.157 1.00 92.06 106 GLU A CA 1
ATOM 899 C C . GLU A 1 106 ? -20.583 -12.483 21.892 1.00 92.06 106 GLU A C 1
ATOM 901 O O . GLU A 1 106 ? -21.723 -12.286 21.474 1.00 92.06 106 GLU A O 1
ATOM 906 N N . GLY A 1 107 ? -19.732 -13.288 21.249 1.00 90.50 107 GLY A N 1
ATOM 907 C CA . GLY A 1 107 ? -20.069 -13.949 19.985 1.00 90.50 107 GLY A CA 1
ATOM 908 C C . GLY A 1 107 ? -19.951 -13.062 18.739 1.00 90.50 107 GLY A C 1
ATOM 909 O O . GLY A 1 107 ? -20.466 -13.442 17.687 1.00 90.50 107 GLY A O 1
ATOM 910 N N . ALA A 1 108 ? -19.279 -11.905 18.827 1.00 88.31 108 ALA A N 1
ATOM 911 C CA . ALA A 1 108 ? -18.949 -11.099 17.653 1.00 88.31 108 ALA A CA 1
ATOM 912 C C . ALA A 1 108 ? -18.247 -11.940 16.568 1.00 88.31 108 ALA A C 1
ATOM 914 O O . ALA A 1 108 ? -17.370 -12.759 16.853 1.00 88.31 108 ALA A O 1
ATOM 915 N N . TRP A 1 109 ? -18.651 -11.735 15.312 1.00 89.25 109 TRP A N 1
ATOM 916 C CA . TRP A 1 109 ? -18.100 -12.457 14.166 1.00 89.25 109 TRP A CA 1
ATOM 917 C C . TRP A 1 109 ? -16.616 -12.113 13.968 1.00 89.25 109 TRP A C 1
ATOM 919 O O . TRP A 1 109 ? -16.239 -10.942 13.961 1.00 89.25 109 TRP A O 1
ATOM 929 N N . PHE A 1 110 ? -15.785 -13.128 13.723 1.00 85.81 110 PHE A N 1
ATOM 930 C CA . PHE A 1 110 ? -14.381 -12.947 13.352 1.00 85.81 110 PHE A CA 1
ATOM 931 C C . PHE A 1 110 ? -14.221 -12.886 11.835 1.00 85.81 110 PHE A C 1
ATOM 933 O O . PHE A 1 110 ? -14.573 -13.827 11.121 1.00 85.81 110 PHE A O 1
ATOM 940 N N . ASN A 1 111 ? -13.680 -11.781 11.328 1.00 87.88 111 ASN A N 1
ATOM 941 C CA . ASN A 1 111 ? -13.289 -11.700 9.924 1.00 87.88 111 ASN A CA 1
ATOM 942 C C . ASN A 1 111 ? -12.007 -12.513 9.694 1.00 87.88 111 ASN A C 1
ATOM 944 O O . ASN A 1 111 ? -11.141 -12.573 10.563 1.00 87.88 111 ASN A O 1
ATOM 948 N N . SER A 1 112 ? -11.877 -13.126 8.515 1.00 89.06 112 SER A N 1
ATOM 949 C CA . SER A 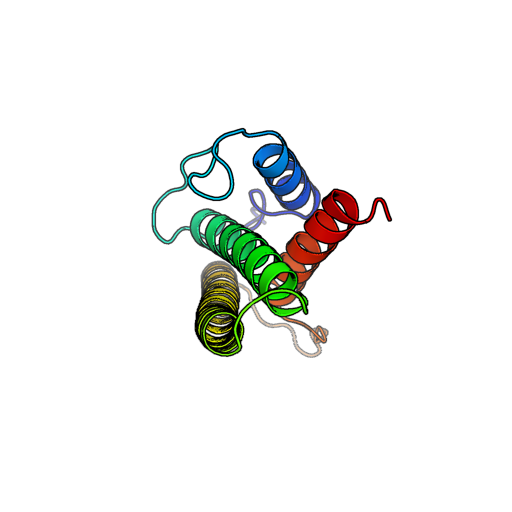1 112 ? -10.661 -13.856 8.122 1.00 89.06 112 SER A CA 1
ATOM 950 C C . SER A 1 112 ? -9.488 -12.935 7.786 1.00 89.06 112 SER A C 1
ATOM 952 O O . SER A 1 112 ? -8.371 -13.412 7.611 1.00 89.06 112 SER A O 1
ATOM 954 N N . GLU A 1 113 ? -9.750 -11.636 7.650 1.00 93.69 113 GLU A N 1
ATOM 955 C CA . GLU A 1 113 ? -8.783 -10.621 7.256 1.00 93.69 113 GLU A CA 1
ATOM 956 C C . GLU A 1 113 ? -8.950 -9.359 8.090 1.00 93.69 113 GLU A C 1
ATOM 958 O O . GLU A 1 113 ? -10.052 -9.037 8.546 1.00 93.69 113 GLU A O 1
ATOM 963 N N . THR A 1 114 ? -7.849 -8.630 8.241 1.00 95.81 114 THR A N 1
ATOM 964 C CA . THR A 1 114 ? -7.857 -7.292 8.820 1.00 95.81 114 THR A CA 1
ATOM 965 C C . THR A 1 114 ? -8.362 -6.267 7.804 1.00 95.81 114 THR A C 1
ATOM 967 O O . THR A 1 114 ? -8.378 -6.514 6.593 1.00 95.81 114 THR A O 1
ATOM 970 N N . ALA A 1 115 ? -8.788 -5.100 8.280 1.00 95.69 115 ALA A N 1
ATOM 971 C CA . ALA A 1 115 ? -9.282 -4.053 7.396 1.00 95.69 115 ALA A CA 1
ATOM 972 C C . ALA A 1 115 ? -8.160 -3.493 6.503 1.00 95.69 115 ALA A C 1
ATOM 974 O O . ALA A 1 115 ? -8.384 -3.291 5.311 1.00 95.69 115 ALA A O 1
ATOM 975 N N . GLY A 1 116 ? -6.944 -3.340 7.032 1.00 97.94 116 GLY A N 1
ATOM 976 C CA . GLY A 1 116 ? -5.751 -2.998 6.262 1.00 97.94 116 GLY A CA 1
ATOM 977 C C . GLY A 1 116 ? -5.473 -4.006 5.145 1.00 97.94 116 GLY A C 1
ATOM 978 O O . GLY A 1 116 ? -5.228 -3.604 4.009 1.00 97.94 116 GLY A O 1
ATOM 979 N N . SER A 1 117 ? -5.614 -5.309 5.419 1.00 98.12 117 SER A N 1
ATOM 980 C CA . SER A 1 117 ? -5.454 -6.361 4.399 1.00 98.12 117 SER A CA 1
ATOM 981 C C . SER A 1 117 ? -6.509 -6.262 3.287 1.00 98.12 117 SER A C 1
ATOM 983 O O . SER A 1 117 ? -6.197 -6.437 2.110 1.00 98.12 117 SER A O 1
ATOM 985 N N . ILE A 1 118 ? -7.761 -5.942 3.631 1.00 97.56 118 ILE A N 1
ATOM 986 C CA . ILE A 1 118 ? -8.833 -5.727 2.643 1.00 97.56 118 ILE A CA 1
ATOM 987 C C . ILE A 1 118 ? -8.522 -4.512 1.756 1.00 97.56 118 ILE A C 1
ATOM 989 O O . ILE A 1 118 ? -8.702 -4.576 0.539 1.00 97.56 118 ILE A O 1
ATOM 993 N N . ILE A 1 119 ? -8.036 -3.417 2.343 1.00 98.19 119 ILE A N 1
ATOM 994 C CA . ILE A 1 119 ? -7.670 -2.191 1.617 1.00 98.19 119 ILE A CA 1
ATOM 995 C C . ILE A 1 119 ? -6.505 -2.448 0.660 1.00 98.19 119 ILE A C 1
ATOM 997 O O . ILE A 1 119 ? -6.550 -2.043 -0.502 1.00 98.19 119 ILE A O 1
ATOM 1001 N N . ASP A 1 120 ? -5.504 -3.194 1.110 1.00 98.69 120 ASP A N 1
ATOM 1002 C CA . ASP A 1 120 ? -4.386 -3.610 0.274 1.00 98.69 120 ASP A CA 1
ATOM 1003 C C . ASP A 1 120 ? -4.832 -4.458 -0.931 1.00 98.69 120 ASP A C 1
ATOM 1005 O O . ASP A 1 120 ? -4.389 -4.232 -2.060 1.00 98.69 120 ASP A O 1
ATOM 1009 N N . ARG A 1 121 ? -5.796 -5.368 -0.744 1.00 97.81 121 ARG A N 1
ATOM 1010 C CA . ARG A 1 121 ? -6.391 -6.112 -1.867 1.00 97.81 121 ARG A CA 1
ATOM 1011 C C . ARG A 1 121 ? -7.089 -5.198 -2.868 1.00 97.81 121 ARG A C 1
ATOM 1013 O O . ARG A 1 121 ? -6.995 -5.462 -4.065 1.00 97.81 121 ARG A O 1
ATOM 1020 N N . LEU A 1 122 ? -7.764 -4.136 -2.416 1.00 97.81 122 LEU A N 1
ATOM 1021 C CA . LEU A 1 122 ? -8.352 -3.138 -3.320 1.00 97.81 122 LEU A CA 1
ATOM 1022 C C . LEU A 1 122 ? -7.270 -2.421 -4.141 1.00 97.81 122 LEU A C 1
ATOM 1024 O O . LEU A 1 122 ? -7.461 -2.214 -5.338 1.00 97.81 122 LEU A O 1
ATOM 1028 N N . SER A 1 123 ? -6.126 -2.095 -3.532 1.00 98.56 123 SER A N 1
ATOM 1029 C CA . SER A 1 123 ? -4.964 -1.530 -4.236 1.00 98.56 123 SER A CA 1
ATOM 1030 C C . SER A 1 123 ? -4.429 -2.491 -5.309 1.00 98.56 123 SER A C 1
ATOM 1032 O O . SER A 1 123 ? -4.288 -2.109 -6.472 1.00 98.56 123 SER A O 1
ATOM 1034 N N . ILE A 1 124 ? -4.229 -3.771 -4.971 1.00 98.12 124 ILE A N 1
ATOM 1035 C CA . ILE A 1 124 ? -3.759 -4.791 -5.927 1.00 98.12 124 ILE A CA 1
ATOM 1036 C C . ILE A 1 124 ? -4.754 -4.997 -7.074 1.00 98.12 124 ILE A C 1
ATOM 1038 O O . ILE A 1 124 ? -4.349 -5.133 -8.228 1.00 98.12 124 ILE A O 1
ATOM 1042 N N . VAL A 1 125 ? -6.056 -5.046 -6.782 1.00 97.62 125 VAL A N 1
ATOM 1043 C CA . VAL A 1 125 ? -7.091 -5.178 -7.818 1.00 97.62 125 VAL A CA 1
ATOM 1044 C C . VAL A 1 125 ? -7.089 -3.959 -8.739 1.00 97.62 125 VAL A C 1
ATOM 1046 O O . VAL A 1 125 ? -7.143 -4.138 -9.952 1.00 97.62 125 VAL A O 1
ATOM 1049 N N . SER A 1 126 ? -6.946 -2.747 -8.195 1.00 97.81 126 SER A N 1
ATOM 1050 C CA . SER A 1 126 ? -6.836 -1.520 -8.994 1.00 97.81 126 SER A CA 1
ATOM 1051 C C . SER A 1 126 ? -5.646 -1.572 -9.967 1.00 97.81 126 SER A C 1
ATOM 1053 O O . SER A 1 126 ? -5.805 -1.274 -11.150 1.00 97.81 126 SER A O 1
ATOM 1055 N N . LEU A 1 127 ? -4.479 -2.054 -9.523 1.00 97.19 127 LEU A N 1
ATOM 1056 C CA . LEU A 1 127 ? -3.313 -2.253 -10.398 1.00 97.19 127 LEU A CA 1
ATOM 1057 C C . LEU A 1 127 ? -3.545 -3.318 -11.471 1.00 97.19 127 LEU A C 1
ATOM 1059 O O . LEU A 1 127 ? -3.169 -3.131 -12.627 1.00 97.19 127 LEU A O 1
ATOM 1063 N N . LYS A 1 128 ? -4.201 -4.426 -11.122 1.00 97.12 128 LYS A N 1
ATOM 1064 C CA . LYS A 1 128 ? -4.551 -5.458 -12.106 1.00 97.12 128 LYS A CA 1
ATOM 1065 C C . LYS A 1 128 ? -5.503 -4.927 -13.172 1.00 97.12 128 LYS A C 1
ATOM 1067 O O . LYS A 1 128 ? -5.287 -5.204 -14.347 1.00 97.12 128 LYS A O 1
ATOM 1072 N N . ILE A 1 129 ? -6.508 -4.139 -12.791 1.00 96.56 129 ILE A N 1
ATOM 1073 C CA . ILE A 1 129 ? -7.398 -3.465 -13.746 1.00 96.56 129 ILE A CA 1
ATOM 1074 C C . ILE A 1 129 ? -6.572 -2.552 -14.666 1.00 96.56 129 ILE A C 1
ATOM 1076 O O . ILE A 1 129 ? -6.718 -2.623 -15.884 1.00 96.56 129 ILE A O 1
ATOM 1080 N N . LEU A 1 130 ? -5.660 -1.747 -14.105 1.00 95.12 130 LEU A N 1
ATOM 1081 C CA . LEU A 1 130 ? -4.822 -0.812 -14.863 1.00 95.12 130 LEU A CA 1
ATOM 1082 C C . LEU A 1 130 ? -3.899 -1.512 -15.875 1.00 95.12 130 LEU A C 1
ATOM 1084 O O . LEU A 1 130 ? -3.857 -1.122 -17.040 1.00 95.12 130 LEU A O 1
ATOM 1088 N N . HIS A 1 131 ? -3.147 -2.523 -15.436 1.00 93.56 131 HIS A N 1
ATOM 1089 C CA . HIS A 1 131 ? -2.101 -3.157 -16.245 1.00 93.56 131 HIS A CA 1
ATOM 1090 C C . HIS A 1 131 ? -2.600 -4.338 -17.086 1.00 93.56 131 HIS A C 1
ATOM 1092 O O . HIS A 1 131 ? -2.003 -4.647 -18.116 1.00 93.56 131 HIS A O 1
ATOM 1098 N N . MET A 1 132 ? -3.671 -5.015 -16.659 1.00 92.62 132 MET A N 1
ATOM 1099 C CA . MET A 1 132 ? -4.171 -6.241 -17.297 1.00 92.62 132 MET A CA 1
ATOM 1100 C C . MET A 1 132 ? -5.563 -6.080 -17.924 1.00 92.62 132 MET A C 1
ATOM 1102 O O . MET A 1 132 ? -5.952 -6.934 -18.719 1.00 92.62 132 MET A O 1
ATOM 1106 N N . GLY A 1 133 ? -6.312 -5.020 -17.595 1.00 86.56 133 GLY A N 1
ATOM 1107 C CA . GLY A 1 133 ? -7.651 -4.770 -18.142 1.00 86.56 133 GLY A CA 1
ATOM 1108 C C . GLY A 1 133 ? -8.711 -5.798 -17.731 1.00 86.56 133 GLY A C 1
ATOM 1109 O O . GLY A 1 133 ? -9.635 -6.045 -18.507 1.00 86.56 133 GLY A O 1
ATOM 1110 N N . ILE A 1 134 ? -8.549 -6.431 -16.563 1.00 65.75 134 ILE A N 1
ATOM 1111 C CA . ILE A 1 134 ? -9.460 -7.458 -16.018 1.00 65.75 134 ILE A CA 1
ATOM 1112 C C . ILE A 1 134 ? -10.476 -6.896 -15.034 1.00 65.75 134 ILE A C 1
ATOM 1114 O O . ILE A 1 134 ? -10.131 -5.909 -14.357 1.00 65.75 134 ILE A O 1
#

Sequence (134 aa):
MEDIFYDIDKNKISEYHDYCHKSSSWPEKSPISHAENSIWYW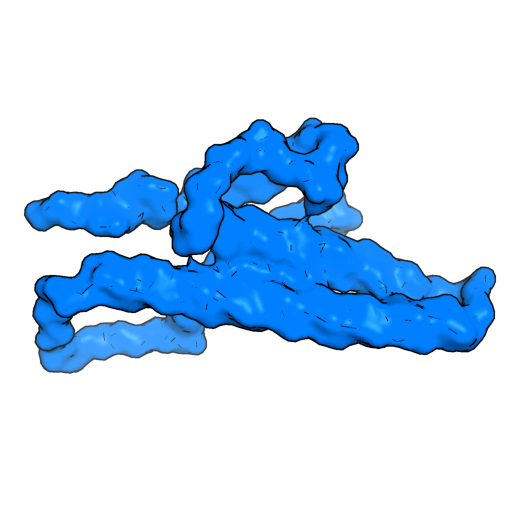IEKNHQYNCQLWDEEDKARRIDVDDSDIALNKRNIDRFNQMRADSIESIDEKILDRLSNVKIEEGAWFNSETAGSIIDRLSIVSLKILHMGI

Organism: NCBI:txid408172

Secondary structure (DSSP, 8-state):
---TTTT--HHHHHHHHHHHHH-TTTTTS-SSPPPTTSHHHHHHHHHHHHHHHHHHHHHHT-SSS-HHHHHHHHHHHHHHHHHHHHHHHHHHHHHHHHTTTPPPPTTPPPPSS-HHHHHHHHHHHHHHHHHH--